Protein AF-A0A081RE25-F1 (afdb_monomer_lite)

Foldseek 3Di:
DDDDDDCLVPFDQDADPVRHHDPPCVCVRPVPVDDDPDDDLVVDPPRPPDDLVVDDPVVSVVPDD

Radius of gyration: 24.45 Å; chains: 1; bounding box: 65×26×53 Å

Structure (mmCIF, N/CA/C/O backbone):
data_AF-A0A081RE25-F1
#
_entry.id   AF-A0A081RE25-F1
#
loop_
_atom_site.group_PDB
_atom_site.id
_atom_site.type_symbol
_atom_site.label_atom_id
_atom_site.label_alt_id
_atom_site.label_comp_id
_atom_site.label_asym_id
_atom_site.label_entity_id
_atom_site.label_seq_id
_atom_site.pdbx_PDB_ins_code
_atom_site.Cartn_x
_atom_site.Cartn_y
_atom_site.Cartn_z
_atom_site.occupancy
_atom_site.B_iso_or_equiv
_atom_site.auth_seq_id
_atom_site.auth_comp_id
_atom_site.auth_asym_id
_atom_site.auth_atom_id
_atom_site.pdbx_PDB_model_num
ATOM 1 N N . MET A 1 1 ? 38.384 -6.779 -7.462 1.00 40.94 1 MET A N 1
ATOM 2 C CA . MET A 1 1 ? 36.927 -6.840 -7.225 1.00 40.94 1 MET A CA 1
ATOM 3 C C . MET A 1 1 ? 36.279 -5.956 -8.276 1.00 40.94 1 MET A C 1
ATOM 5 O O . MET A 1 1 ? 36.435 -4.748 -8.208 1.00 40.94 1 MET A O 1
ATOM 9 N N . THR A 1 2 ? 35.710 -6.542 -9.327 1.00 47.34 2 THR A N 1
ATOM 10 C CA . THR A 1 2 ? 35.093 -5.811 -10.444 1.00 47.34 2 THR A CA 1
ATOM 11 C C . THR A 1 2 ? 33.794 -5.166 -9.965 1.00 47.34 2 THR A C 1
ATOM 13 O O . THR A 1 2 ? 32.890 -5.872 -9.518 1.00 47.34 2 THR A O 1
ATOM 16 N N . GLY A 1 3 ? 33.720 -3.833 -10.013 1.00 56.53 3 GLY A N 1
ATOM 17 C CA . GLY A 1 3 ? 32.492 -3.093 -9.736 1.00 56.53 3 GLY A CA 1
ATOM 18 C C . GLY A 1 3 ? 31.436 -3.459 -10.774 1.00 56.53 3 GLY A C 1
ATOM 19 O O . GLY A 1 3 ? 31.684 -3.356 -11.972 1.00 56.53 3 GLY A O 1
ATOM 20 N N . LYS A 1 4 ? 30.281 -3.948 -10.326 1.00 56.62 4 LYS A N 1
ATOM 21 C CA . LYS A 1 4 ? 29.108 -4.095 -11.187 1.00 56.62 4 LYS A CA 1
ATOM 22 C C . LYS A 1 4 ? 28.466 -2.720 -11.305 1.00 56.62 4 LYS A C 1
ATOM 24 O O . LYS A 1 4 ? 27.814 -2.284 -10.363 1.00 56.62 4 LYS A O 1
ATOM 29 N N . THR A 1 5 ? 28.693 -2.042 -12.424 1.00 60.72 5 THR A N 1
ATOM 30 C CA . THR A 1 5 ? 27.922 -0.854 -12.792 1.00 60.72 5 THR A CA 1
ATOM 31 C C . THR A 1 5 ? 26.477 -1.281 -13.030 1.00 60.72 5 THR A C 1
ATOM 33 O O . THR A 1 5 ? 26.228 -2.244 -13.760 1.00 60.72 5 THR A O 1
ATOM 36 N N . ASP A 1 6 ? 25.535 -0.631 -12.352 1.00 62.50 6 ASP A N 1
ATOM 37 C CA . ASP A 1 6 ? 24.113 -0.905 -12.516 1.00 62.50 6 ASP A CA 1
ATOM 38 C C . ASP A 1 6 ? 23.646 -0.309 -13.855 1.00 62.50 6 ASP A C 1
ATOM 40 O O . ASP A 1 6 ? 23.780 0.897 -14.054 1.00 62.50 6 ASP A O 1
ATOM 44 N N . PRO A 1 7 ? 23.092 -1.108 -14.783 1.00 63.75 7 PRO A N 1
ATOM 45 C CA . PRO A 1 7 ? 22.673 -0.626 -16.099 1.00 63.75 7 PRO A CA 1
ATOM 46 C C . PRO A 1 7 ? 21.578 0.454 -16.053 1.00 63.75 7 PRO A C 1
ATOM 48 O O . PRO A 1 7 ? 21.298 1.059 -17.083 1.00 63.75 7 PRO A O 1
ATOM 51 N N . ARG A 1 8 ? 20.958 0.703 -14.891 1.00 66.75 8 ARG A N 1
ATOM 52 C CA . ARG A 1 8 ? 19.990 1.789 -14.664 1.00 66.75 8 ARG A CA 1
ATOM 53 C C . ARG A 1 8 ? 20.648 3.142 -14.374 1.00 66.75 8 ARG A C 1
ATOM 55 O O . ARG A 1 8 ? 20.007 4.166 -14.593 1.00 66.75 8 ARG A O 1
ATOM 62 N N . GLU A 1 9 ? 21.883 3.151 -13.873 1.00 65.50 9 GLU A N 1
ATOM 63 C CA . GLU A 1 9 ? 22.620 4.379 -13.523 1.00 65.50 9 GLU A CA 1
ATOM 64 C C . GLU A 1 9 ? 23.136 5.100 -14.782 1.00 65.50 9 GLU A C 1
ATOM 66 O O . GLU A 1 9 ? 23.184 6.326 -14.809 1.00 65.50 9 GLU A O 1
ATOM 71 N N . ASP A 1 10 ? 23.411 4.352 -15.857 1.00 63.91 10 ASP A N 1
ATOM 72 C CA . ASP A 1 10 ? 23.920 4.877 -17.136 1.00 63.91 10 ASP A CA 1
ATOM 73 C C . ASP A 1 10 ? 22.881 4.846 -18.282 1.00 63.91 10 ASP A C 1
ATOM 75 O O . ASP A 1 10 ? 23.222 5.062 -19.447 1.00 63.91 10 ASP A O 1
ATOM 79 N N . SER A 1 11 ? 21.605 4.545 -18.007 1.00 69.75 11 SER A N 1
ATOM 80 C CA . SER A 1 11 ? 20.589 4.411 -19.064 1.00 69.75 11 SER A CA 1
ATOM 81 C C . SER A 1 11 ? 19.951 5.745 -19.464 1.00 69.75 11 SER A C 1
ATOM 83 O O . SER A 1 11 ? 19.310 6.408 -18.644 1.00 69.75 11 SER A O 1
ATOM 85 N N . GLU A 1 12 ? 20.039 6.093 -20.749 1.00 77.62 12 GLU A N 1
ATOM 86 C CA . GLU A 1 12 ? 19.324 7.227 -21.342 1.00 77.62 12 GLU A CA 1
ATOM 87 C C . GLU A 1 12 ? 17.898 6.850 -21.784 1.00 77.62 12 GLU A C 1
ATOM 89 O O . GLU A 1 12 ? 17.645 5.749 -22.276 1.00 77.62 12 GLU A O 1
ATOM 94 N N . THR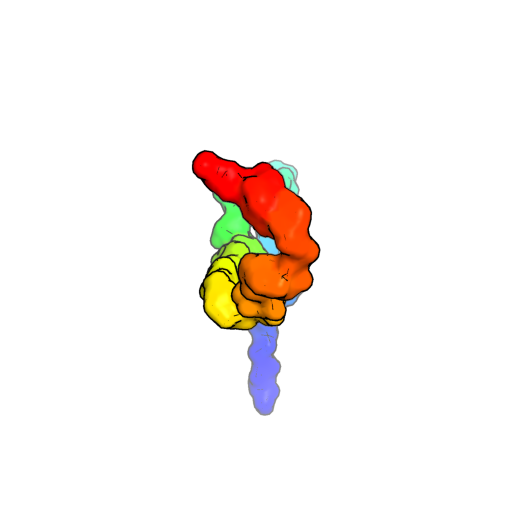 A 1 13 ? 16.957 7.795 -21.668 1.00 82.06 13 THR A N 1
ATOM 95 C CA . THR A 1 13 ? 15.609 7.650 -22.244 1.00 82.06 13 THR A CA 1
ATOM 96 C C . THR A 1 13 ? 15.700 7.539 -23.772 1.00 82.06 13 THR A C 1
ATOM 98 O O . THR A 1 13 ? 16.376 8.369 -24.384 1.00 82.06 13 THR A O 1
ATOM 101 N N . PRO A 1 14 ? 14.995 6.588 -24.417 1.00 85.75 14 PRO A N 1
ATOM 102 C CA . PRO A 1 14 ? 15.004 6.447 -25.871 1.00 85.75 14 PRO A CA 1
ATOM 103 C C . PRO A 1 14 ? 14.611 7.740 -26.600 1.00 85.75 14 PRO A C 1
ATOM 105 O O . PRO A 1 14 ? 13.559 8.326 -26.327 1.00 85.75 14 PRO A O 1
ATOM 108 N N . ARG A 1 15 ? 15.445 8.156 -27.561 1.00 87.94 15 ARG A N 1
ATOM 109 C CA . ARG A 1 15 ? 15.246 9.369 -28.365 1.00 87.94 15 ARG A CA 1
ATOM 110 C C . ARG A 1 15 ? 14.987 9.068 -29.837 1.00 87.94 15 ARG A C 1
ATOM 112 O O . ARG A 1 15 ? 15.452 8.062 -30.375 1.00 87.94 15 ARG A O 1
ATOM 119 N N . GLY A 1 16 ? 14.232 9.955 -30.475 1.00 88.81 16 GLY A N 1
ATOM 120 C CA . GLY A 1 16 ? 13.940 9.943 -31.897 1.00 88.81 16 GLY A CA 1
ATOM 121 C C . GLY A 1 16 ? 15.095 10.497 -32.731 1.00 88.81 16 GLY A C 1
ATOM 122 O O . GLY A 1 16 ? 16.071 11.015 -32.184 1.00 88.81 16 GLY A O 1
ATOM 123 N N . PRO A 1 17 ? 14.991 10.433 -34.069 1.00 91.62 17 PRO A N 1
ATOM 124 C CA . PRO A 1 17 ? 16.007 10.971 -34.976 1.00 91.62 17 PRO A CA 1
ATOM 125 C C . PRO A 1 17 ? 16.292 12.469 -34.787 1.00 91.62 17 PRO A C 1
ATOM 127 O O . PRO A 1 17 ? 17.375 12.927 -35.135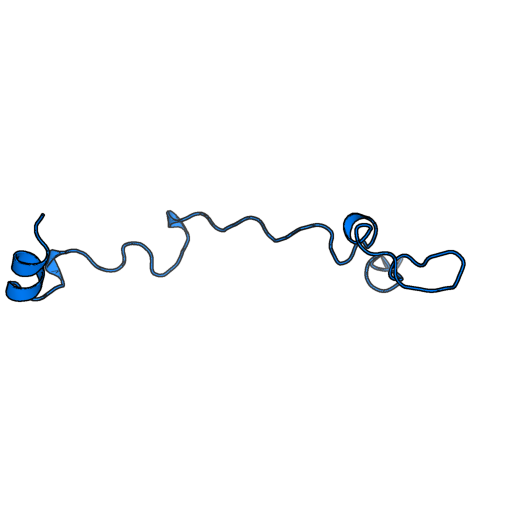 1.00 91.62 17 PRO A O 1
ATOM 130 N N . LEU A 1 18 ? 15.335 13.227 -34.240 1.00 93.88 18 LEU A N 1
ATOM 131 C CA . LEU A 1 18 ? 15.475 14.656 -33.949 1.00 93.88 18 LEU A CA 1
ATOM 132 C C . LEU A 1 18 ? 15.881 14.934 -32.491 1.00 93.88 18 LEU A C 1
ATOM 134 O O . LEU A 1 18 ? 15.958 16.091 -32.085 1.00 93.88 18 LEU A O 1
ATOM 138 N N . GLY A 1 19 ? 16.154 13.890 -31.702 1.00 88.19 19 GLY A N 1
ATOM 139 C CA . GLY A 1 19 ? 16.536 14.000 -30.293 1.00 88.19 19 GLY A CA 1
ATOM 140 C C . GLY A 1 19 ? 15.364 14.173 -29.321 1.00 88.19 19 GLY A C 1
ATOM 141 O O . GLY A 1 19 ? 15.592 14.304 -28.120 1.00 88.19 19 GLY A O 1
ATOM 142 N N . ASP A 1 20 ? 14.123 14.151 -29.808 1.00 90.19 20 ASP A N 1
ATOM 143 C CA . ASP A 1 20 ? 12.910 14.155 -28.994 1.00 90.19 20 ASP A CA 1
ATOM 144 C C . ASP A 1 20 ? 12.745 12.841 -28.217 1.00 90.19 20 ASP A C 1
ATOM 146 O O . ASP A 1 20 ? 13.195 11.784 -28.655 1.00 90.19 20 ASP A O 1
ATOM 150 N N . ALA A 1 21 ? 12.114 12.892 -27.043 1.00 85.69 21 ALA A N 1
ATOM 151 C CA . ALA A 1 21 ? 11.788 11.681 -26.293 1.00 85.69 21 ALA A CA 1
ATOM 152 C C . ALA A 1 21 ? 10.717 10.873 -27.042 1.00 85.69 21 ALA A C 1
ATOM 154 O O . ALA A 1 21 ? 9.707 11.438 -27.455 1.00 85.69 21 ALA A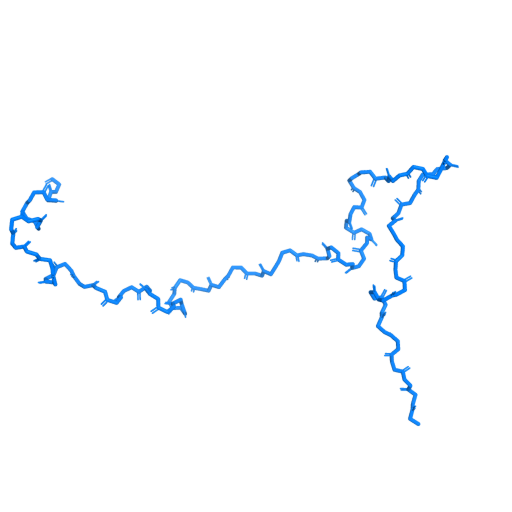 O 1
ATOM 155 N N . LEU A 1 22 ? 10.915 9.557 -27.184 1.00 84.00 22 LEU A N 1
ATOM 156 C CA . LEU A 1 22 ? 9.961 8.678 -27.868 1.00 84.00 22 LEU A CA 1
ATOM 157 C C . LEU A 1 22 ? 8.912 8.119 -26.891 1.00 84.00 22 LEU A C 1
ATOM 159 O O . LEU A 1 22 ? 9.240 7.205 -26.127 1.00 84.00 22 LEU A O 1
ATOM 163 N N . PRO A 1 23 ? 7.648 8.587 -26.932 1.00 77.88 23 PRO A N 1
ATOM 164 C CA . PRO A 1 23 ? 6.580 8.016 -26.119 1.00 77.88 23 PRO A CA 1
ATOM 165 C C . PRO A 1 23 ? 6.228 6.598 -26.591 1.00 77.88 23 PRO A C 1
ATOM 167 O O . PRO A 1 23 ? 6.370 6.254 -27.768 1.00 77.88 23 PRO A O 1
ATOM 170 N N . GLY A 1 24 ? 5.768 5.749 -25.677 1.00 73.69 24 GLY A N 1
ATOM 171 C CA . GLY A 1 24 ? 5.436 4.345 -25.944 1.00 73.69 24 GLY A CA 1
ATOM 172 C C . GLY A 1 24 ? 6.650 3.408 -26.010 1.00 73.69 24 GLY A C 1
ATOM 173 O O . GLY A 1 24 ? 6.484 2.200 -26.205 1.00 73.69 24 GLY A O 1
ATOM 174 N N . ARG A 1 25 ? 7.874 3.936 -25.857 1.00 74.81 25 ARG A N 1
ATOM 175 C CA . ARG A 1 25 ? 9.124 3.159 -25.766 1.00 74.81 25 ARG A CA 1
ATOM 176 C C . ARG A 1 25 ? 9.700 3.126 -24.356 1.00 74.81 25 ARG A C 1
ATOM 178 O O . ARG A 1 25 ? 10.842 2.718 -24.181 1.00 74.81 25 ARG A O 1
ATOM 185 N N . GLU A 1 26 ? 8.909 3.478 -23.349 1.00 74.00 26 GLU A N 1
ATOM 186 C CA . GLU A 1 26 ? 9.316 3.469 -21.943 1.00 74.00 26 GLU A CA 1
ATOM 187 C C . GLU A 1 26 ? 9.806 2.074 -21.551 1.00 74.00 26 GLU A C 1
ATOM 189 O O . GLU A 1 26 ? 10.859 1.952 -20.950 1.00 74.00 26 GLU A O 1
ATOM 194 N N . LYS A 1 27 ? 9.163 1.005 -22.042 1.00 68.94 27 LYS A N 1
ATOM 195 C CA . LYS A 1 27 ? 9.601 -0.390 -21.827 1.00 68.94 27 LYS A CA 1
ATOM 196 C C . LYS A 1 27 ? 11.039 -0.696 -22.279 1.00 68.94 27 LYS A C 1
ATOM 198 O O . LYS A 1 27 ? 11.577 -1.722 -21.877 1.00 68.94 27 LYS A O 1
ATOM 203 N N . ALA A 1 28 ? 11.631 0.130 -23.146 1.00 73.62 28 ALA A N 1
ATOM 204 C CA . ALA A 1 28 ? 13.033 0.018 -23.547 1.00 73.62 28 ALA A CA 1
ATOM 205 C C . ALA A 1 28 ? 13.988 0.724 -22.568 1.00 73.62 28 ALA A C 1
ATOM 207 O O . ALA A 1 28 ? 15.178 0.423 -22.560 1.00 73.62 28 ALA A O 1
ATOM 208 N N . ASP A 1 29 ? 13.477 1.637 -21.742 1.00 75.62 29 ASP A N 1
ATOM 209 C CA . ASP A 1 29 ? 14.200 2.241 -20.630 1.00 75.62 29 ASP A CA 1
ATOM 210 C C . ASP A 1 29 ? 14.208 1.263 -19.438 1.00 75.62 29 ASP A C 1
ATOM 212 O O . ASP A 1 29 ? 13.149 0.987 -18.852 1.00 75.62 29 ASP A O 1
ATOM 216 N N . PRO A 1 30 ? 15.381 0.738 -19.038 1.00 74.62 30 PRO A N 1
ATOM 217 C CA . PRO A 1 30 ? 15.487 -0.247 -17.965 1.00 74.62 30 PRO A CA 1
ATOM 218 C C . PRO A 1 30 ? 15.042 0.309 -16.605 1.00 74.62 30 PRO A C 1
ATOM 220 O O . PRO A 1 30 ? 14.774 -0.469 -15.687 1.00 74.62 30 PRO A O 1
ATOM 223 N N . ARG A 1 31 ? 14.905 1.636 -16.463 1.00 76.56 31 ARG A N 1
ATOM 224 C CA . ARG A 1 31 ? 14.377 2.282 -15.252 1.00 76.56 31 ARG A CA 1
ATOM 225 C C . ARG A 1 31 ? 12.866 2.122 -15.105 1.00 76.56 31 ARG A C 1
ATOM 227 O O . ARG A 1 31 ? 12.353 2.293 -14.004 1.00 76.56 31 ARG A O 1
ATOM 234 N N . THR A 1 32 ? 12.150 1.781 -16.178 1.00 73.06 32 THR A N 1
ATOM 235 C CA . THR A 1 32 ? 10.678 1.692 -16.177 1.00 73.06 32 THR A CA 1
ATOM 236 C C . THR A 1 32 ? 10.148 0.263 -16.351 1.00 73.06 32 THR A C 1
ATOM 238 O O . THR A 1 32 ? 8.961 0.065 -16.604 1.00 73.06 32 THR A O 1
ATOM 241 N N . GLY A 1 33 ? 11.011 -0.746 -16.164 1.00 67.75 33 GLY A N 1
ATOM 242 C CA . GLY A 1 33 ? 10.770 -2.173 -16.435 1.00 67.75 33 GLY A CA 1
ATOM 243 C C . GLY A 1 33 ? 9.631 -2.876 -15.676 1.00 67.75 33 GLY A C 1
ATOM 244 O O . GLY A 1 33 ? 9.531 -4.098 -15.745 1.00 67.75 33 GLY A O 1
ATOM 245 N N . GLY A 1 34 ? 8.753 -2.150 -14.989 1.00 68.75 34 GLY A N 1
ATOM 246 C CA . GLY A 1 34 ? 7.513 -2.684 -14.439 1.00 68.75 34 GLY A CA 1
ATOM 247 C C . GLY A 1 34 ? 7.103 -2.002 -13.143 1.00 68.75 34 GLY A C 1
ATOM 248 O O . GLY A 1 34 ? 7.939 -1.639 -12.317 1.00 68.75 34 GLY A O 1
ATOM 249 N N . ALA A 1 35 ? 5.792 -1.864 -12.947 1.00 71.06 35 ALA A N 1
ATOM 250 C CA . ALA A 1 35 ? 5.256 -1.667 -11.610 1.00 71.06 35 ALA A CA 1
ATOM 251 C C . ALA A 1 35 ? 5.606 -2.900 -10.763 1.00 71.06 35 ALA A C 1
ATOM 253 O O . ALA A 1 35 ? 5.570 -4.028 -11.263 1.00 71.06 35 ALA A O 1
ATOM 254 N N . GLN A 1 36 ? 5.946 -2.691 -9.490 1.00 81.25 36 GLN A N 1
ATOM 255 C CA . GLN A 1 36 ? 6.062 -3.801 -8.547 1.00 81.25 36 GLN A CA 1
ATOM 256 C C . GLN A 1 36 ? 4.749 -4.600 -8.547 1.00 81.25 36 GLN A C 1
ATOM 258 O O . GLN A 1 36 ? 3.677 -3.996 -8.690 1.00 81.25 36 GLN A O 1
ATOM 263 N N . PRO A 1 37 ? 4.802 -5.937 -8.417 1.00 84.62 37 PRO A N 1
ATOM 264 C CA . PRO A 1 37 ? 3.587 -6.720 -8.280 1.00 84.62 37 PRO A CA 1
ATOM 265 C C . PRO A 1 37 ? 2.800 -6.216 -7.071 1.00 84.62 37 PRO A C 1
ATOM 267 O O . PRO A 1 37 ? 3.379 -5.838 -6.050 1.00 84.62 37 PRO A O 1
ATOM 270 N N . GLN A 1 38 ? 1.475 -6.205 -7.193 1.00 89.25 38 GLN A N 1
ATOM 271 C CA . GLN A 1 38 ? 0.623 -5.878 -6.061 1.00 89.25 38 GLN A CA 1
ATOM 272 C C . GLN A 1 38 ? 0.872 -6.890 -4.935 1.00 89.25 38 GLN A C 1
ATOM 274 O O . GLN A 1 38 ? 0.901 -8.099 -5.173 1.00 89.25 38 GLN A O 1
ATOM 279 N N . GLU A 1 39 ? 1.043 -6.385 -3.715 1.00 91.88 39 GLU A N 1
ATOM 280 C CA . GLU A 1 39 ? 1.119 -7.214 -2.515 1.00 91.88 39 GLU A CA 1
ATOM 281 C C . GLU A 1 39 ? -0.174 -8.026 -2.342 1.00 91.88 39 GLU A C 1
ATOM 283 O O . GLU A 1 39 ? -1.268 -7.545 -2.668 1.00 91.88 39 GLU A O 1
ATOM 288 N N . LYS A 1 40 ? -0.067 -9.259 -1.832 1.00 94.88 40 LYS A N 1
ATOM 289 C CA . LYS A 1 40 ? -1.257 -10.068 -1.551 1.00 94.88 40 LYS A CA 1
ATOM 290 C C . LYS A 1 40 ? -2.118 -9.375 -0.506 1.00 94.88 40 LYS A C 1
ATOM 292 O O . LYS A 1 40 ? -1.617 -8.695 0.383 1.00 94.88 40 LYS A O 1
ATOM 297 N N . VAL A 1 4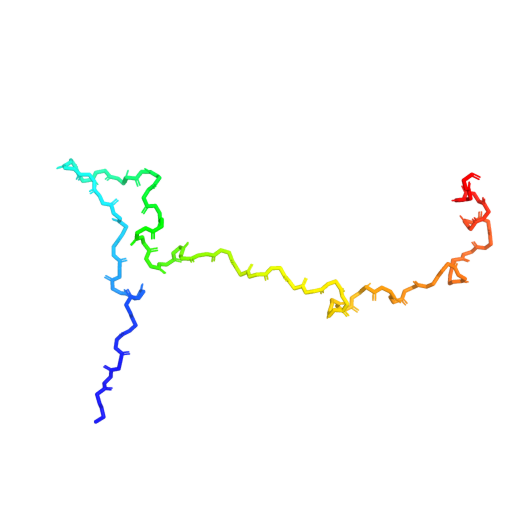1 ? -3.430 -9.558 -0.609 1.00 94.31 41 VAL A N 1
ATOM 298 C CA . VAL A 1 41 ? -4.385 -8.898 0.287 1.00 94.31 41 VAL A CA 1
ATOM 299 C C . VAL A 1 41 ? -4.124 -9.292 1.741 1.00 94.31 41 VAL A C 1
ATOM 301 O O . VAL A 1 41 ? -4.168 -8.432 2.611 1.00 94.31 41 VAL A O 1
ATOM 304 N N . GLU A 1 42 ? -3.787 -10.554 1.979 1.00 93.44 42 GLU A N 1
ATOM 305 C CA . GLU A 1 42 ? -3.548 -11.137 3.300 1.00 93.44 42 GLU A CA 1
ATOM 306 C C . GLU A 1 42 ? -2.256 -10.641 3.960 1.00 93.44 42 GLU A C 1
ATOM 308 O O . GLU A 1 42 ? -2.156 -10.660 5.184 1.00 9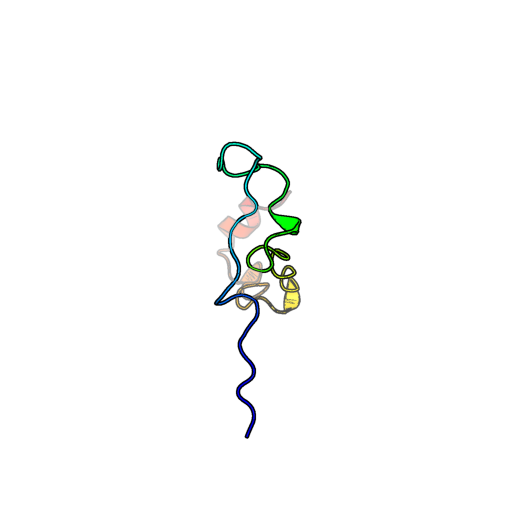3.44 42 GLU A O 1
ATOM 313 N N . ASP A 1 43 ? -1.288 -10.178 3.167 1.00 94.19 43 ASP A N 1
ATOM 314 C CA . ASP A 1 43 ? 0.007 -9.702 3.665 1.00 94.19 43 ASP A CA 1
ATOM 315 C C . ASP A 1 43 ? -0.058 -8.222 4.102 1.00 94.19 43 ASP A C 1
ATOM 317 O O . ASP A 1 43 ? 0.806 -7.730 4.830 1.00 94.19 43 ASP A O 1
ATOM 321 N N . ARG A 1 44 ? -1.125 -7.502 3.722 1.00 94.75 44 ARG A N 1
ATOM 322 C CA . ARG A 1 44 ? -1.270 -6.070 4.003 1.00 94.75 44 ARG A CA 1
ATOM 323 C C . ARG A 1 44 ? -1.585 -5.823 5.485 1.00 94.75 44 ARG A C 1
ATOM 325 O O . ARG A 1 44 ? -2.572 -6.349 5.998 1.00 94.75 44 ARG A O 1
ATOM 332 N N . PRO A 1 45 ? -0.884 -4.888 6.151 1.00 93.69 45 PRO A N 1
ATOM 333 C CA . PRO A 1 45 ? -0.909 -4.746 7.612 1.00 93.69 45 PRO A CA 1
ATOM 334 C C . PRO A 1 45 ? -2.276 -4.403 8.221 1.00 93.69 45 PRO A C 1
ATOM 336 O O . PRO A 1 45 ? -2.515 -4.698 9.385 1.00 93.69 45 PRO A O 1
ATOM 339 N N . ASN A 1 46 ? -3.171 -3.772 7.457 1.00 93.19 46 ASN A N 1
ATOM 340 C CA . ASN A 1 46 ? -4.479 -3.316 7.943 1.00 93.19 46 ASN A CA 1
ATOM 341 C C . ASN A 1 46 ? -5.652 -4.156 7.420 1.00 93.19 46 ASN A C 1
ATOM 343 O O . ASN A 1 46 ? -6.809 -3.792 7.624 1.00 93.19 46 ASN A O 1
ATOM 347 N N . VAL A 1 47 ? -5.387 -5.245 6.698 1.00 94.25 47 VAL A N 1
ATOM 348 C CA . VAL A 1 47 ? -6.460 -6.108 6.202 1.00 94.25 47 VAL A CA 1
ATOM 349 C C . VAL A 1 47 ? -6.943 -7.009 7.334 1.00 94.25 47 VAL A C 1
ATOM 351 O O . VAL A 1 47 ? -6.156 -7.680 7.990 1.00 94.25 47 VAL A O 1
ATOM 354 N N . GLY A 1 48 ? -8.258 -7.006 7.576 1.00 91.06 48 GLY A N 1
ATOM 355 C CA . GLY A 1 48 ? -8.889 -7.867 8.581 1.00 91.06 48 GLY A CA 1
ATOM 356 C C . GLY A 1 48 ? -8.573 -7.509 10.038 1.00 91.06 48 GLY A C 1
ATOM 357 O O . GLY A 1 48 ? -8.868 -8.302 10.927 1.00 91.06 48 GLY A O 1
ATOM 358 N N . THR A 1 49 ? -7.991 -6.335 10.303 1.00 94.00 49 THR A N 1
ATOM 359 C CA . THR A 1 49 ? -7.665 -5.882 11.667 1.00 94.00 49 THR A CA 1
ATOM 360 C C . THR A 1 49 ? -8.889 -5.494 12.493 1.00 94.00 49 THR A C 1
ATOM 362 O O . THR A 1 49 ? -8.789 -5.426 13.714 1.00 94.00 49 THR A O 1
ATOM 365 N N . VAL A 1 50 ? -10.033 -5.271 11.844 1.00 92.81 50 VAL A N 1
ATOM 366 C CA . VAL A 1 50 ? -11.321 -4.990 12.485 1.00 92.81 50 VAL A CA 1
ATO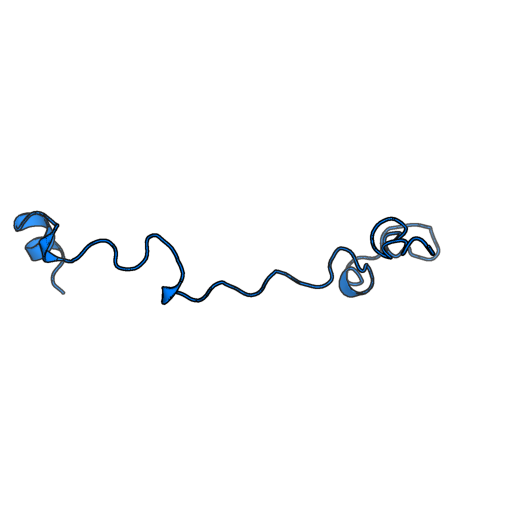M 367 C C . VAL A 1 50 ? -12.344 -6.045 12.088 1.00 92.81 50 VAL A C 1
ATOM 369 O O . VAL A 1 50 ? -12.411 -6.476 10.933 1.00 92.81 50 VAL A O 1
ATOM 372 N N . LYS A 1 51 ? -13.151 -6.462 13.057 1.00 91.75 51 LYS A N 1
ATOM 373 C CA . LYS A 1 51 ? -14.304 -7.341 12.883 1.00 91.75 51 LYS A CA 1
ATOM 374 C C . LYS A 1 51 ? -15.582 -6.509 12.916 1.00 91.75 51 LYS A C 1
ATOM 376 O O . LYS A 1 51 ? -15.596 -5.444 13.530 1.00 91.75 51 LYS A O 1
ATOM 381 N N . PRO A 1 52 ? -16.688 -7.001 12.329 1.00 91.88 52 PRO A N 1
ATOM 382 C CA . PRO A 1 52 ? -17.981 -6.340 12.467 1.00 91.88 52 PRO A CA 1
ATOM 383 C C . PRO A 1 52 ? -18.337 -6.039 13.930 1.00 91.88 52 PRO A C 1
ATOM 385 O O . PRO A 1 52 ? -18.836 -4.960 14.219 1.00 91.88 52 PRO A O 1
ATOM 388 N N . ASP A 1 53 ? -18.018 -6.947 14.857 1.00 93.25 53 ASP A N 1
ATOM 389 C CA . ASP A 1 53 ? -18.299 -6.795 16.290 1.00 93.25 53 ASP A CA 1
ATOM 390 C C . ASP A 1 53 ? -17.548 -5.658 16.992 1.00 93.25 53 ASP A C 1
ATOM 392 O O . ASP A 1 53 ? -17.985 -5.227 18.057 1.00 93.25 53 ASP A O 1
ATOM 396 N N . ASP A 1 54 ? -16.460 -5.155 16.402 1.00 95.31 54 ASP A N 1
ATOM 397 C CA . ASP A 1 54 ? -15.713 -4.015 16.945 1.00 95.31 54 ASP A CA 1
ATOM 398 C C . ASP A 1 54 ? -16.461 -2.683 16.734 1.00 95.31 54 ASP A C 1
ATOM 400 O O . ASP A 1 54 ? -16.122 -1.671 17.352 1.00 95.31 54 ASP A O 1
ATOM 404 N N . TYR A 1 55 ? -17.497 -2.667 15.887 1.00 92.00 55 TYR A N 1
ATOM 405 C CA . TYR A 1 55 ? -18.334 -1.495 15.642 1.00 92.00 55 TYR A CA 1
ATOM 406 C C . TYR A 1 55 ? -19.528 -1.414 16.612 1.00 92.00 55 TYR A C 1
ATOM 408 O O . TYR A 1 55 ? -20.087 -2.444 17.019 1.00 92.00 55 TYR A O 1
ATOM 416 N N . PRO A 1 56 ? -19.996 -0.195 16.950 1.00 96.62 56 PRO A N 1
ATOM 417 C CA . PRO A 1 56 ? -21.233 -0.001 17.701 1.00 96.62 56 PRO A CA 1
ATOM 418 C C . PRO A 1 56 ? -22.410 -0.781 17.104 1.00 96.62 56 PRO A C 1
ATOM 420 O O . PRO A 1 56 ? -22.536 -0.928 15.890 1.00 96.62 56 PRO A O 1
ATOM 423 N N . GLU A 1 57 ? -23.299 -1.283 17.964 1.00 95.25 57 GLU A N 1
ATOM 424 C CA . GLU A 1 57 ? -24.460 -2.082 17.541 1.00 95.25 57 GLU A CA 1
ATOM 425 C C . GLU A 1 57 ? -25.336 -1.339 16.528 1.00 95.25 57 GLU A C 1
ATOM 427 O O . GLU A 1 57 ? -25.698 -1.906 15.503 1.00 95.25 57 GLU A O 1
ATOM 432 N N . LYS A 1 58 ? -25.586 -0.045 16.757 1.00 95.44 58 LYS A N 1
ATOM 433 C CA . LYS A 1 58 ? -26.353 0.793 15.832 1.00 95.44 58 LYS A CA 1
ATOM 434 C C . LYS A 1 58 ? -25.752 0.809 14.421 1.00 95.44 58 LYS A C 1
ATOM 436 O O . LYS A 1 58 ? -26.483 0.621 13.455 1.00 95.44 58 LYS A O 1
ATOM 441 N N . ASP A 1 59 ? -24.436 0.969 14.312 1.00 94.56 59 ASP A N 1
ATOM 442 C CA . ASP A 1 59 ? -23.744 1.023 13.020 1.00 94.56 59 ASP A CA 1
ATOM 443 C C . ASP A 1 59 ? -23.771 -0.340 12.313 1.00 94.56 59 ASP A C 1
ATOM 445 O O . ASP A 1 59 ? -23.874 -0.409 11.087 1.00 94.56 59 ASP A O 1
ATOM 449 N N . ARG A 1 60 ? -23.727 -1.440 13.080 1.00 92.81 60 ARG A N 1
ATOM 450 C CA . ARG A 1 60 ? -23.887 -2.801 12.549 1.00 92.81 60 ARG A CA 1
ATOM 451 C C . ARG A 1 60 ? -25.285 -3.040 11.988 1.00 92.81 60 ARG A C 1
ATOM 453 O O . ARG A 1 60 ? -25.394 -3.617 10.911 1.00 92.81 60 ARG A O 1
ATOM 460 N N . GLU A 1 61 ? -26.327 -2.637 12.712 1.00 94.19 61 GLU A N 1
ATOM 461 C CA . GLU A 1 61 ? -27.725 -2.777 12.280 1.00 94.19 61 GLU A CA 1
ATOM 462 C C . GLU A 1 61 ? -28.004 -1.949 11.019 1.00 94.19 61 GLU A C 1
ATOM 464 O O . GLU A 1 61 ? -28.541 -2.479 10.048 1.00 94.19 61 GLU A O 1
ATOM 469 N N . ASP A 1 62 ? -27.557 -0.689 11.000 1.00 93.62 62 ASP A N 1
ATOM 470 C CA . ASP A 1 62 ? -27.758 0.243 9.881 1.00 93.62 62 ASP A CA 1
ATOM 471 C C . ASP A 1 62 ? -27.009 -0.199 8.598 1.00 93.62 62 ASP A C 1
ATOM 473 O O . ASP A 1 62 ? -27.344 0.241 7.499 1.00 93.62 62 ASP A O 1
ATOM 477 N N . SER A 1 63 ? -26.011 -1.086 8.719 1.00 87.69 63 SER A N 1
ATOM 478 C CA . SER A 1 63 ? -25.198 -1.601 7.603 1.00 87.69 63 SER A CA 1
ATOM 479 C C . SER A 1 63 ? -25.668 -2.956 7.049 1.00 87.69 63 SER A C 1
ATOM 481 O O . SER A 1 63 ? -25.022 -3.498 6.146 1.00 87.69 63 SER A O 1
ATOM 483 N N . ARG A 1 64 ? -26.740 -3.552 7.593 1.00 86.56 64 ARG A N 1
ATOM 484 C CA . ARG A 1 64 ? -27.266 -4.834 7.093 1.00 86.56 64 ARG A CA 1
ATOM 485 C C . ARG A 1 64 ? -27.986 -4.649 5.741 1.00 86.56 64 ARG A C 1
ATOM 487 O O . ARG A 1 64 ? -28.675 -3.646 5.572 1.00 86.56 64 ARG A O 1
ATOM 494 N N . PRO A 1 65 ? -27.810 -5.585 4.788 1.00 82.06 65 PRO A N 1
ATOM 495 C CA . PRO A 1 65 ? -28.426 -5.523 3.460 1.00 82.06 65 PRO A CA 1
ATOM 496 C C . PRO A 1 65 ? -29.940 -5.763 3.468 1.00 82.06 65 PRO A C 1
ATOM 498 O O . PRO A 1 65 ? -30.431 -6.479 4.372 1.00 82.06 65 PRO A O 1
#

pLDDT: mean 81.86, std 13.24, range [40.94, 96.62]

Secondary structure (DSSP, 8-state):
------TTTSPPPPB-TTS-B-TT-GGGSGGGS-PPPPPPGGGSTTTT-S-GGGS-HHHHHHT--

Sequence (65 aa):
MTGKTDPREDSETPRGPLGDALPGREKADPRTGGAQPQEKVEDRPNVGTVKPDDYPEKDREDSRP

Organism: Sphingobium chlorophenolicum (NCBI:txid46429)